Protein AF-A0A1E1V836-F1 (afdb_monomer)

Mean predicted aligned error: 10.7 Å

Radius of gyration: 16.66 Å; Cα contacts (8 Å, |Δi|>4): 49; chains: 1; bounding box: 43×25×56 Å

Nearest PDB structures (foldseek):
  5j0l-assembly1_A  TM=3.755E-01  e=3.638E+00  synthetic construct

Foldseek 3Di:
DDPPPPPCCDPVLVVVLVVLLVLLCVVCVVVDDPVCSVVLSVVLSVQLVVVCVVPVPDSSNVRSNVVSCCQVVDPPPPDPPPPPDDDD

Structure (mmCIF, N/CA/C/O backbone):
data_AF-A0A1E1V836-F1
#
_entry.id   AF-A0A1E1V836-F1
#
loop_
_atom_site.group_PDB
_atom_site.id
_atom_site.type_symbol
_atom_site.label_atom_id
_atom_site.label_alt_id
_atom_site.label_comp_id
_atom_site.label_asym_id
_atom_site.label_entity_id
_atom_site.label_seq_id
_atom_site.pdbx_PDB_ins_code
_atom_site.Cartn_x
_atom_site.Cartn_y
_atom_site.Cartn_z
_atom_site.occupancy
_atom_site.B_iso_or_equiv
_atom_site.auth_seq_id
_atom_site.auth_comp_id
_atom_site.auth_asym_id
_atom_site.auth_atom_id
_atom_site.pdbx_PDB_model_num
ATOM 1 N N . MET A 1 1 ? -29.062 -1.610 5.279 1.00 47.16 1 MET A N 1
ATOM 2 C CA . MET A 1 1 ? -28.580 -0.517 6.147 1.00 47.16 1 MET A CA 1
ATOM 3 C C . MET A 1 1 ? -27.060 -0.588 6.153 1.00 47.16 1 MET A C 1
ATOM 5 O O . MET A 1 1 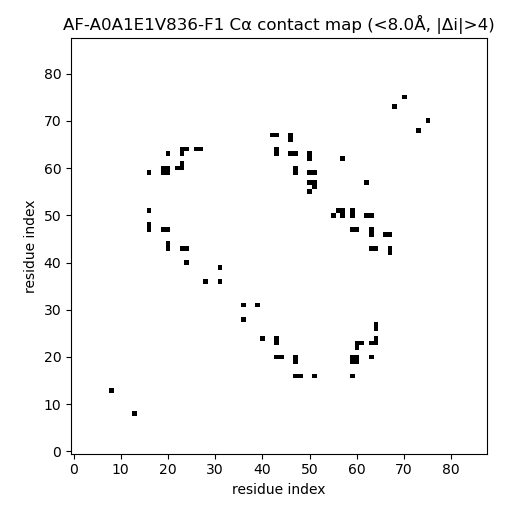? -26.504 -1.394 6.879 1.00 47.16 1 MET A O 1
ATOM 9 N N . MET A 1 2 ? -26.397 0.129 5.245 1.00 44.91 2 MET A N 1
ATOM 10 C CA . MET A 1 2 ? -24.931 0.198 5.206 1.00 44.91 2 MET A CA 1
ATOM 11 C C . MET A 1 2 ? -24.548 1.547 5.819 1.00 44.91 2 MET A C 1
ATOM 13 O O . MET A 1 2 ? -24.948 2.565 5.252 1.00 44.91 2 MET A O 1
ATOM 17 N N . PRO A 1 3 ? -23.856 1.610 6.969 1.00 61.34 3 PRO A N 1
ATOM 18 C CA . PRO A 1 3 ? -23.313 2.877 7.420 1.00 61.34 3 PRO A CA 1
ATOM 19 C C . PRO A 1 3 ? -22.265 3.309 6.392 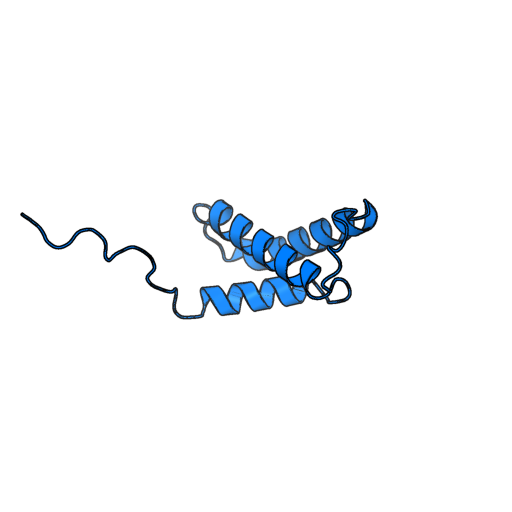1.00 61.34 3 PRO A C 1
ATOM 21 O O . PRO A 1 3 ? -21.306 2.581 6.132 1.00 61.34 3 PRO A O 1
ATOM 24 N N . PHE A 1 4 ? -22.451 4.487 5.796 1.00 54.88 4 PHE A N 1
ATOM 25 C CA . PHE A 1 4 ? -21.336 5.218 5.211 1.00 54.88 4 PHE A CA 1
ATOM 26 C C . PHE A 1 4 ? -20.324 5.370 6.346 1.00 54.88 4 PHE A C 1
ATOM 28 O O . PHE A 1 4 ? -20.575 6.117 7.293 1.00 54.88 4 PHE A O 1
ATOM 35 N N . ARG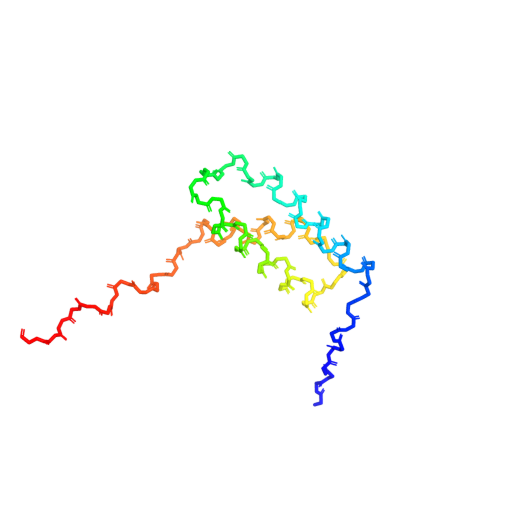 A 1 5 ? -19.233 4.591 6.320 1.00 56.69 5 ARG A N 1
ATOM 36 C CA . ARG A 1 5 ? -18.094 4.854 7.199 1.00 56.69 5 ARG A CA 1
ATOM 37 C C . ARG A 1 5 ? -17.691 6.278 6.873 1.00 56.69 5 ARG A C 1
ATOM 39 O O . ARG A 1 5 ? -17.263 6.555 5.755 1.00 56.69 5 ARG A O 1
ATOM 46 N N . SER A 1 6 ? -17.978 7.171 7.813 1.00 45.53 6 SER A N 1
ATOM 47 C CA . SER A 1 6 ? -17.636 8.576 7.729 1.00 45.53 6 SER A CA 1
ATOM 48 C C . SER A 1 6 ? -16.205 8.664 7.212 1.00 45.53 6 SER A C 1
ATOM 50 O O . SER A 1 6 ? -15.323 8.003 7.761 1.00 45.53 6 SER A O 1
ATOM 52 N N . ILE A 1 7 ? -15.977 9.443 6.156 1.00 54.59 7 ILE A N 1
ATOM 53 C CA . ILE A 1 7 ? -14.646 9.786 5.625 1.00 54.59 7 ILE A CA 1
ATOM 54 C C . ILE A 1 7 ? -13.969 10.750 6.623 1.00 54.59 7 ILE A C 1
ATOM 56 O O . ILE A 1 7 ? -13.425 11.787 6.274 1.00 54.59 7 ILE A O 1
ATOM 60 N N . VAL A 1 8 ? -14.090 10.457 7.914 1.00 50.12 8 VAL A N 1
ATOM 61 C CA . VAL A 1 8 ? -13.390 11.115 9.004 1.00 50.12 8 VAL A CA 1
ATOM 62 C C . VAL A 1 8 ? -12.282 10.140 9.356 1.00 50.12 8 VAL A C 1
ATOM 64 O O . VAL A 1 8 ? -12.306 9.486 10.391 1.00 50.12 8 VAL A O 1
ATOM 67 N N . THR A 1 9 ? -11.359 9.961 8.410 1.00 62.22 9 THR A N 1
ATOM 68 C CA . THR A 1 9 ? -10.069 9.356 8.715 1.00 62.22 9 THR A CA 1
ATOM 69 C C . THR A 1 9 ? -9.400 10.300 9.693 1.00 62.22 9 THR A C 1
ATOM 71 O O . THR A 1 9 ? -9.231 11.486 9.388 1.00 62.22 9 THR A O 1
ATOM 74 N N . THR A 1 10 ? -9.074 9.815 10.886 1.00 76.88 10 THR A N 1
ATOM 75 C CA . THR A 1 10 ? -8.367 10.676 11.832 1.00 76.88 10 THR A CA 1
ATOM 76 C C . THR A 1 10 ? -6.961 10.960 11.283 1.00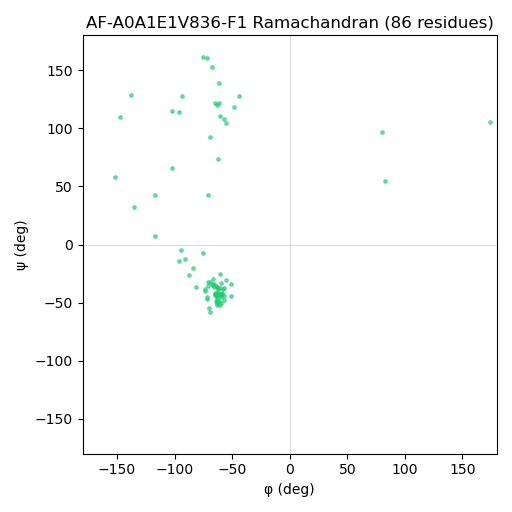 76.88 10 THR A C 1
ATOM 78 O O . THR A 1 10 ? -6.420 10.149 10.520 1.00 76.88 10 THR A O 1
ATOM 81 N N . PRO A 1 11 ? -6.330 12.097 11.618 1.00 79.19 11 PRO A N 1
ATOM 82 C CA . PRO A 1 11 ? -4.958 12.374 11.191 1.00 79.19 11 PRO A CA 1
ATOM 83 C C . PRO A 1 11 ? -3.994 11.217 11.507 1.00 79.19 11 PRO A C 1
ATOM 85 O O . PRO A 1 11 ? -3.111 10.902 10.715 1.00 79.19 11 PRO A O 1
ATOM 88 N N . GLU A 1 12 ? -4.211 10.518 12.620 1.00 82.44 12 GLU A N 1
ATOM 89 C CA . GLU A 1 12 ? -3.424 9.361 13.057 1.00 82.44 12 GLU A CA 1
ATOM 90 C C . GLU A 1 12 ? -3.627 8.131 12.163 1.00 82.44 12 GLU A C 1
ATOM 92 O O . GLU A 1 12 ? -2.718 7.316 11.994 1.00 82.44 12 GLU A O 1
ATOM 97 N N . GLU A 1 13 ? -4.819 7.958 11.598 1.00 83.12 13 GLU A N 1
ATOM 98 C CA . GLU A 1 13 ? -5.080 6.910 10.613 1.00 83.12 13 GLU A CA 1
ATOM 99 C C . GLU A 1 13 ? -4.437 7.248 9.266 1.00 83.12 13 GLU A C 1
ATOM 101 O O . GLU A 1 13 ? -3.815 6.374 8.667 1.00 83.12 13 GLU A O 1
ATOM 106 N N . LEU A 1 14 ? -4.486 8.513 8.827 1.00 84.88 14 LEU A N 1
ATOM 107 C CA . LEU A 1 14 ? -3.781 8.955 7.616 1.00 84.88 14 LEU A CA 1
ATOM 108 C C . LEU A 1 14 ? -2.270 8.732 7.733 1.00 84.88 14 LEU A C 1
ATOM 110 O O . LEU A 1 14 ? -1.655 8.221 6.798 1.00 84.88 14 LEU A O 1
ATOM 114 N N . VAL A 1 15 ? -1.682 9.056 8.889 1.00 89.25 15 VAL A N 1
ATOM 115 C CA . VAL A 1 15 ? -0.259 8.810 9.166 1.00 89.25 15 VAL A CA 1
ATOM 116 C C . VAL A 1 15 ? 0.062 7.319 9.104 1.00 89.25 15 VAL A C 1
ATOM 118 O O . VAL A 1 15 ? 1.062 6.942 8.497 1.00 89.25 15 VAL A O 1
ATOM 121 N N . ARG A 1 16 ? -0.790 6.455 9.668 1.00 87.62 16 ARG A N 1
ATOM 122 C CA . ARG A 1 16 ? -0.598 4.997 9.606 1.00 87.62 16 ARG A CA 1
ATOM 123 C C . ARG A 1 16 ? -0.674 4.452 8.182 1.00 87.62 16 ARG A C 1
ATOM 125 O O . ARG A 1 16 ? 0.177 3.654 7.800 1.00 87.62 16 ARG A O 1
ATOM 132 N N . ILE A 1 17 ? -1.644 4.904 7.387 1.00 90.88 17 ILE A N 1
ATOM 133 C CA . ILE A 1 17 ? -1.783 4.500 5.980 1.00 90.88 17 ILE A CA 1
ATOM 134 C C . ILE A 1 17 ? -0.564 4.959 5.172 1.00 90.88 17 ILE A C 1
ATOM 136 O O . ILE A 1 17 ? -0.012 4.177 4.402 1.00 90.88 17 ILE A O 1
ATOM 140 N N . ALA A 1 18 ? -0.127 6.207 5.363 1.00 91.38 18 ALA A N 1
ATOM 141 C CA . ALA A 1 18 ? 1.038 6.756 4.678 1.00 91.38 18 ALA A CA 1
ATOM 142 C C . ALA A 1 18 ? 2.328 6.017 5.064 1.00 91.38 18 ALA A C 1
ATOM 144 O O . ALA A 1 18 ? 3.120 5.681 4.189 1.00 91.38 18 ALA A O 1
ATOM 145 N N . ALA A 1 19 ? 2.517 5.709 6.350 1.00 93.25 19 ALA A N 1
ATOM 146 C CA . ALA A 1 19 ? 3.668 4.947 6.825 1.00 93.25 19 ALA A CA 1
ATOM 147 C C . ALA A 1 19 ? 3.708 3.542 6.210 1.00 93.25 19 ALA A C 1
ATOM 149 O O . ALA A 1 19 ? 4.729 3.160 5.643 1.00 93.25 19 ALA A O 1
ATOM 150 N N . ALA A 1 20 ? 2.584 2.820 6.235 1.00 93.75 20 ALA A N 1
ATOM 151 C CA . ALA A 1 20 ? 2.487 1.490 5.640 1.00 93.75 20 ALA A CA 1
ATOM 152 C C . ALA A 1 20 ? 2.705 1.506 4.119 1.00 93.75 20 ALA A C 1
ATOM 154 O O . ALA A 1 20 ? 3.312 0.597 3.558 1.00 93.75 20 ALA A O 1
ATOM 155 N N . PHE A 1 21 ? 2.222 2.549 3.442 1.00 94.25 21 PHE A N 1
ATOM 156 C CA . PHE A 1 21 ? 2.468 2.745 2.019 1.00 94.25 21 PHE A CA 1
ATOM 157 C C . PHE A 1 21 ? 3.956 2.968 1.717 1.00 94.25 21 PHE A C 1
ATOM 159 O O . PHE A 1 21 ? 4.492 2.327 0.817 1.00 94.25 21 PHE A O 1
ATOM 166 N N . GLU A 1 22 ? 4.628 3.861 2.448 1.00 95.62 22 GLU A N 1
ATOM 167 C CA . GLU A 1 22 ? 6.053 4.138 2.235 1.00 95.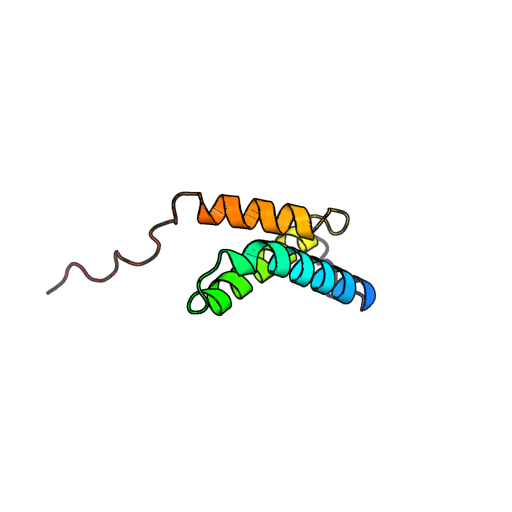62 22 GLU A CA 1
ATOM 168 C C . GLU A 1 22 ? 6.929 2.929 2.588 1.00 95.62 22 GLU A C 1
ATOM 170 O O . GLU A 1 22 ? 7.932 2.682 1.921 1.00 95.62 22 GLU A O 1
ATOM 175 N N . GLU A 1 23 ? 6.553 2.157 3.608 1.00 95.94 23 GLU A N 1
ATOM 176 C CA . GLU A 1 23 ? 7.214 0.900 3.963 1.00 95.94 23 GLU A CA 1
ATOM 177 C C . GLU A 1 23 ? 7.092 -0.133 2.839 1.00 95.94 23 GLU A C 1
ATOM 179 O O . GLU A 1 23 ? 8.109 -0.602 2.328 1.00 95.94 23 GLU A O 1
ATOM 184 N N . ALA A 1 24 ? 5.872 -0.384 2.357 1.00 94.12 24 ALA A N 1
ATOM 185 C CA . ALA A 1 24 ? 5.646 -1.277 1.226 1.00 94.12 24 ALA A CA 1
ATOM 186 C C . ALA A 1 24 ? 6.356 -0.795 -0.052 1.00 94.12 24 ALA A C 1
ATOM 188 O O . ALA A 1 24 ? 6.889 -1.598 -0.815 1.00 94.12 24 ALA A O 1
ATOM 189 N N . TRP A 1 25 ? 6.398 0.521 -0.291 1.00 94.38 25 TRP A N 1
ATOM 190 C CA . TRP A 1 25 ? 7.091 1.089 -1.444 1.00 94.38 25 TRP A CA 1
ATOM 191 C C . TRP A 1 25 ? 8.601 0.857 -1.375 1.00 94.38 25 TRP A C 1
ATOM 193 O O . TRP A 1 25 ? 9.197 0.505 -2.387 1.00 94.38 25 TRP A O 1
ATOM 203 N N . LYS A 1 26 ? 9.231 1.026 -0.206 1.00 95.00 26 LYS A N 1
ATOM 204 C CA . LYS A 1 26 ? 10.672 0.770 -0.030 1.00 95.00 26 LYS A CA 1
ATOM 205 C C . LYS A 1 26 ? 11.054 -0.673 -0.342 1.00 95.00 26 LYS A C 1
ATOM 207 O O . LYS A 1 26 ? 12.157 -0.891 -0.832 1.00 95.00 26 LYS A O 1
ATOM 212 N N . GLU A 1 27 ? 10.160 -1.618 -0.069 1.00 92.69 27 GLU A N 1
ATOM 213 C CA . GLU A 1 27 ? 10.381 -3.034 -0.356 1.00 92.69 27 GLU A CA 1
ATOM 214 C C . GLU A 1 27 ? 10.323 -3.328 -1.860 1.00 92.69 27 GLU A C 1
ATOM 216 O O . GLU A 1 27 ? 11.237 -3.951 -2.391 1.00 92.69 27 GLU A O 1
ATOM 221 N N . ILE A 1 28 ? 9.310 -2.816 -2.571 1.00 91.50 28 ILE A N 1
ATOM 222 C CA . ILE A 1 28 ? 9.103 -3.144 -3.994 1.00 91.50 28 ILE A CA 1
ATOM 223 C C . 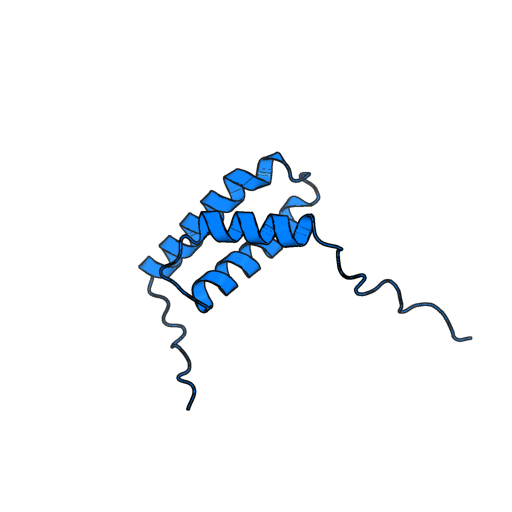ILE A 1 28 ? 9.866 -2.235 -4.969 1.00 91.50 28 ILE A C 1
ATOM 225 O O . ILE A 1 28 ? 10.159 -2.634 -6.095 1.00 91.50 28 ILE A O 1
ATOM 229 N N . ALA A 1 29 ? 10.175 -0.992 -4.582 1.00 90.25 29 ALA A N 1
ATOM 230 C CA . ALA A 1 29 ? 10.787 0.001 -5.468 1.00 90.25 29 ALA A CA 1
ATOM 231 C C . ALA A 1 29 ? 12.119 -0.437 -6.108 1.00 90.25 29 ALA A C 1
ATOM 233 O O . ALA A 1 29 ? 12.318 -0.097 -7.275 1.00 90.25 29 ALA A O 1
ATOM 234 N N . PRO A 1 30 ? 13.019 -1.178 -5.426 1.00 91.81 30 PRO A N 1
ATOM 235 C CA . PRO A 1 30 ? 14.262 -1.665 -6.029 1.00 91.81 30 PRO A CA 1
ATOM 236 C C . PRO A 1 30 ? 14.061 -2.589 -7.238 1.00 91.81 30 PRO A C 1
ATOM 238 O O . PRO A 1 30 ? 14.937 -2.666 -8.096 1.00 91.81 30 PRO A O 1
ATOM 241 N N . GLU A 1 31 ? 12.920 -3.277 -7.324 1.00 88.62 31 GLU A N 1
ATOM 242 C CA . GLU A 1 31 ? 12.596 -4.199 -8.421 1.00 88.62 31 GLU A CA 1
ATOM 243 C C . GLU A 1 31 ? 11.859 -3.519 -9.584 1.00 88.62 31 GLU A C 1
ATOM 245 O O . GLU A 1 31 ? 11.720 -4.088 -10.670 1.00 88.62 31 GLU A O 1
ATOM 250 N N . ILE A 1 32 ? 11.378 -2.292 -9.378 1.00 87.56 32 ILE A N 1
ATOM 251 C CA . ILE A 1 32 ? 10.573 -1.564 -10.355 1.00 87.56 32 ILE A CA 1
ATOM 252 C C . ILE A 1 32 ? 11.480 -0.672 -11.199 1.00 87.56 32 ILE A C 1
ATOM 254 O O . ILE A 1 32 ? 12.238 0.156 -10.693 1.00 87.56 32 ILE A O 1
ATOM 258 N N . ALA A 1 33 ? 11.364 -0.782 -12.524 1.00 88.75 33 ALA A N 1
ATOM 259 C CA . ALA A 1 33 ? 12.087 0.108 -13.419 1.00 88.75 33 ALA A CA 1
ATOM 260 C C . ALA A 1 33 ? 11.653 1.575 -13.189 1.00 88.75 33 ALA A C 1
ATOM 262 O O . ALA A 1 33 ? 10.454 1.848 -13.095 1.00 88.75 33 ALA A O 1
ATOM 263 N N . PRO A 1 34 ? 12.577 2.558 -13.194 1.00 87.94 34 PRO A N 1
ATOM 264 C CA . PRO A 1 34 ? 12.248 3.959 -12.896 1.00 87.94 34 PRO A CA 1
ATOM 265 C C . PRO A 1 34 ? 11.133 4.556 -13.769 1.00 87.94 34 PRO A C 1
ATOM 267 O O . PRO A 1 34 ? 10.364 5.398 -13.312 1.00 87.94 34 PRO A O 1
ATOM 270 N N . LYS A 1 35 ? 11.016 4.090 -15.018 1.00 89.94 35 LYS A N 1
ATOM 271 C CA . LYS A 1 35 ? 9.957 4.487 -15.962 1.00 89.94 35 LYS A CA 1
ATOM 272 C C . LYS A 1 35 ? 8.554 4.019 -15.544 1.00 89.94 35 LYS A C 1
ATOM 274 O O . LYS A 1 35 ? 7.576 4.685 -15.865 1.00 89.94 35 LYS A O 1
ATOM 279 N N . ASP A 1 36 ? 8.470 2.899 -14.830 1.00 89.00 36 ASP A N 1
ATOM 280 C CA . ASP A 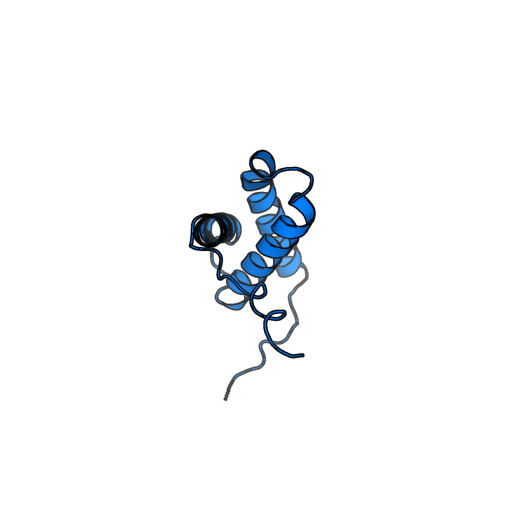1 36 ? 7.223 2.265 -14.393 1.00 89.00 36 ASP A CA 1
ATOM 281 C C . ASP A 1 36 ? 6.863 2.679 -12.954 1.00 89.00 36 ASP A C 1
ATOM 283 O O . ASP A 1 36 ? 5.713 2.544 -12.530 1.00 89.00 36 ASP A O 1
ATOM 287 N N . ALA A 1 37 ? 7.818 3.268 -12.221 1.00 87.88 37 ALA A N 1
ATOM 288 C CA . ALA A 1 37 ? 7.656 3.680 -10.832 1.00 87.88 37 ALA A CA 1
ATOM 289 C C . ALA A 1 37 ? 6.406 4.546 -10.574 1.00 87.88 37 ALA A C 1
ATOM 291 O O . ALA A 1 37 ? 5.688 4.239 -9.626 1.00 87.88 37 ALA A O 1
ATOM 292 N N . PRO A 1 38 ? 6.049 5.562 -11.389 1.00 91.44 38 PRO A N 1
ATOM 293 C CA . PRO A 1 38 ? 4.826 6.334 -11.155 1.00 91.44 38 PRO A CA 1
ATOM 294 C C . PRO A 1 38 ? 3.545 5.491 -11.251 1.00 91.44 38 PRO A C 1
ATOM 296 O O . PRO A 1 38 ? 2.618 5.675 -10.458 1.00 91.44 38 PRO A O 1
ATOM 299 N N . ALA A 1 39 ? 3.489 4.559 -12.206 1.00 90.62 39 ALA A N 1
ATOM 300 C CA . ALA A 1 39 ? 2.325 3.707 -12.425 1.00 90.62 39 ALA A CA 1
ATOM 301 C C . ALA A 1 39 ? 2.182 2.661 -11.310 1.00 90.62 39 ALA A C 1
ATOM 303 O O . ALA A 1 39 ? 1.094 2.494 -10.751 1.00 90.62 39 ALA A O 1
ATOM 304 N N . GLU A 1 40 ? 3.283 2.011 -10.931 1.00 91.75 40 GLU A N 1
ATOM 305 C CA . GLU A 1 40 ? 3.279 1.016 -9.858 1.00 91.75 40 GLU A CA 1
ATOM 306 C C . GLU A 1 40 ? 3.076 1.653 -8.479 1.00 91.75 40 GLU A C 1
ATOM 308 O O . GLU A 1 40 ? 2.369 1.096 -7.639 1.00 91.75 40 GLU A O 1
ATOM 313 N N . ARG A 1 41 ? 3.557 2.885 -8.273 1.00 92.25 41 ARG A N 1
ATOM 314 C CA . ARG A 1 41 ? 3.275 3.669 -7.063 1.00 92.25 41 ARG A CA 1
ATOM 315 C C . ARG A 1 41 ? 1.779 3.952 -6.914 1.00 92.25 41 ARG A C 1
ATOM 317 O O . ARG A 1 41 ? 1.218 3.778 -5.832 1.00 92.25 41 ARG A O 1
ATOM 324 N N . GLN A 1 42 ? 1.097 4.326 -8.001 1.00 92.62 42 GLN A N 1
ATOM 325 C CA . GLN A 1 42 ? -0.363 4.485 -7.988 1.00 92.62 42 GLN A CA 1
ATOM 326 C C . GLN A 1 42 ? -1.098 3.161 -7.753 1.00 92.62 42 GLN A C 1
ATOM 328 O O . GLN A 1 42 ? -2.151 3.147 -7.112 1.00 92.62 42 GLN A O 1
ATOM 333 N N . ARG A 1 43 ? -0.588 2.048 -8.290 1.00 91.94 43 ARG A N 1
ATOM 334 C CA . ARG A 1 43 ? -1.161 0.719 -8.046 1.00 91.94 43 ARG A CA 1
ATOM 335 C C . ARG A 1 43 ? -1.062 0.355 -6.568 1.00 91.94 43 ARG A C 1
ATOM 337 O O . ARG A 1 43 ? -2.082 -0.004 -5.984 1.00 91.94 43 ARG A O 1
ATOM 344 N N . LEU A 1 44 ? 0.119 0.502 -5.971 1.00 93.00 44 LEU A N 1
ATOM 345 C CA . LEU A 1 44 ? 0.333 0.239 -4.552 1.00 93.00 44 LEU A CA 1
ATOM 346 C C . LEU A 1 44 ? -0.600 1.097 -3.689 1.00 93.00 44 LEU A C 1
ATOM 348 O O . LEU A 1 44 ? -1.279 0.562 -2.822 1.00 93.00 44 LEU A O 1
ATOM 352 N N . ALA A 1 45 ? -0.745 2.390 -4.000 1.00 92.38 45 ALA A N 1
ATOM 353 C CA . ALA A 1 45 ? -1.634 3.282 -3.254 1.00 92.38 45 ALA A CA 1
ATOM 354 C C . ALA A 1 45 ? -3.095 2.796 -3.266 1.00 92.38 45 ALA A C 1
ATOM 356 O O . ALA A 1 45 ? -3.762 2.791 -2.231 1.00 92.38 45 ALA A O 1
ATOM 357 N N . ARG A 1 46 ? -3.591 2.326 -4.420 1.00 92.38 46 ARG A N 1
ATOM 358 C CA . ARG A 1 46 ? -4.941 1.743 -4.524 1.00 92.38 46 ARG A CA 1
ATOM 359 C C . ARG A 1 46 ? -5.088 0.484 -3.674 1.00 92.38 46 ARG A C 1
ATOM 361 O O . ARG A 1 46 ? -6.121 0.315 -3.032 1.00 92.38 46 ARG A O 1
ATOM 368 N N . ILE A 1 47 ? -4.073 -0.380 -3.664 1.00 93.19 47 ILE A N 1
ATOM 369 C CA . ILE A 1 47 ? -4.058 -1.602 -2.852 1.00 93.19 47 ILE A CA 1
ATOM 370 C C . ILE A 1 47 ? -4.093 -1.244 -1.363 1.00 93.19 47 ILE A C 1
ATOM 372 O O . ILE A 1 47 ? -4.950 -1.751 -0.644 1.00 93.19 47 ILE A O 1
ATOM 376 N N . THR A 1 48 ? -3.223 -0.340 -0.907 1.00 91.56 48 THR A N 1
ATOM 377 C CA . THR A 1 48 ? -3.149 0.072 0.501 1.00 91.56 48 THR A CA 1
ATOM 378 C C . THR A 1 48 ? -4.469 0.679 0.983 1.00 91.56 48 THR A C 1
ATOM 380 O O . THR A 1 48 ? -4.969 0.294 2.038 1.00 91.56 48 THR A O 1
ATOM 383 N N . ILE A 1 49 ? -5.089 1.565 0.191 1.00 90.94 49 ILE A N 1
ATOM 384 C CA . ILE A 1 49 ? -6.392 2.166 0.529 1.00 90.94 49 ILE A CA 1
ATOM 385 C C . ILE A 1 49 ? -7.497 1.102 0.574 1.00 90.94 49 ILE A C 1
ATOM 387 O O . ILE A 1 49 ? -8.326 1.118 1.484 1.00 90.94 49 ILE A O 1
ATOM 391 N N . ALA A 1 50 ? -7.518 0.167 -0.381 1.00 89.81 50 ALA A N 1
ATOM 392 C CA . ALA A 1 50 ? -8.513 -0.903 -0.413 1.00 89.81 50 ALA A CA 1
ATOM 393 C C . ALA A 1 50 ? -8.389 -1.848 0.794 1.00 89.81 50 ALA A C 1
ATOM 395 O O . ALA A 1 50 ? -9.402 -2.215 1.388 1.00 89.81 50 ALA A O 1
ATOM 396 N N . LEU A 1 51 ? -7.159 -2.202 1.184 1.00 91.81 51 LEU A N 1
ATOM 397 C CA . LEU A 1 51 ? -6.887 -3.026 2.364 1.00 91.81 51 LEU A CA 1
ATOM 398 C C . LEU A 1 51 ? -7.332 -2.325 3.649 1.00 91.81 51 LEU A C 1
ATOM 400 O O . LEU A 1 51 ? -8.058 -2.923 4.438 1.00 91.81 51 LEU A O 1
ATOM 404 N N . TRP A 1 52 ? -6.980 -1.049 3.812 1.00 90.25 52 TRP A N 1
ATOM 405 C CA . TRP A 1 52 ? -7.407 -0.250 4.961 1.00 90.25 52 TRP A CA 1
ATOM 406 C C . TRP A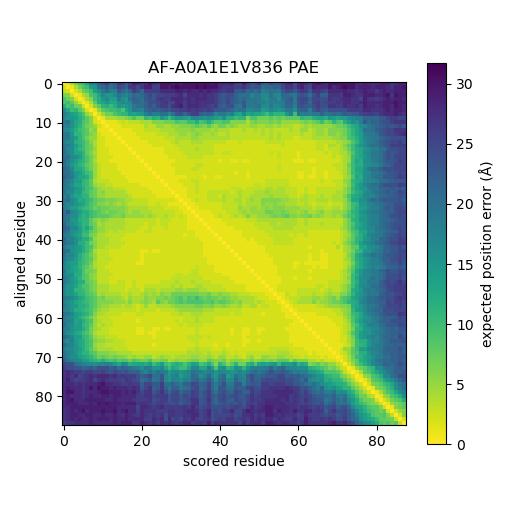 1 52 ? -8.931 -0.117 5.041 1.00 90.25 52 TRP A C 1
ATOM 408 O O . TRP A 1 52 ? -9.520 -0.264 6.111 1.00 90.25 52 TRP A O 1
ATOM 418 N N . SER A 1 53 ? -9.586 0.124 3.902 1.00 87.38 53 SER A N 1
ATOM 419 C CA . SER A 1 53 ? -11.043 0.245 3.843 1.00 87.38 53 SER A CA 1
ATOM 420 C C . SER A 1 53 ? -11.743 -1.055 4.255 1.00 87.38 53 SER A C 1
ATOM 422 O O . SER A 1 53 ? -12.769 -1.007 4.940 1.00 87.38 53 SER A O 1
ATOM 424 N N . ALA A 1 54 ? -11.175 -2.209 3.886 1.00 88.88 54 ALA A N 1
ATOM 425 C CA . ALA A 1 54 ? -11.685 -3.519 4.271 1.00 88.88 54 ALA A CA 1
ATOM 426 C C . ALA A 1 54 ? -11.475 -3.794 5.769 1.00 88.88 54 ALA A C 1
ATOM 428 O O . ALA A 1 54 ? -12.445 -4.053 6.486 1.00 88.88 54 ALA A O 1
ATOM 429 N N . ASP A 1 55 ? -10.236 -3.684 6.248 1.00 86.12 55 ASP A N 1
ATOM 430 C CA . ASP A 1 55 ? -9.889 -3.856 7.656 1.00 86.12 55 ASP A CA 1
ATOM 431 C C . ASP A 1 55 ? -8.698 -2.954 8.044 1.00 86.12 55 ASP A C 1
ATOM 433 O O . ASP A 1 55 ? -7.566 -3.211 7.638 1.00 86.12 55 ASP A O 1
ATOM 437 N N . PRO A 1 56 ? -8.914 -1.906 8.857 1.00 81.75 56 PRO A N 1
ATOM 438 C CA . PRO A 1 56 ? -7.865 -0.965 9.242 1.00 81.75 56 PRO A CA 1
ATOM 439 C C . PRO A 1 56 ? -6.888 -1.516 10.293 1.00 81.75 56 PRO A C 1
ATOM 441 O O . PRO A 1 56 ? -5.916 -0.838 10.622 1.00 81.75 56 PRO A O 1
ATOM 444 N N . LYS A 1 57 ? -7.147 -2.701 10.864 1.00 84.88 57 LYS A N 1
ATOM 445 C CA . LYS A 1 57 ? -6.305 -3.303 11.912 1.00 84.88 57 LYS A CA 1
ATOM 446 C C . LYS A 1 57 ? -5.261 -4.278 11.372 1.00 84.88 57 LYS A C 1
ATOM 448 O O . LYS A 1 57 ? -4.464 -4.792 12.153 1.00 84.88 57 LYS A O 1
ATOM 453 N N . VAL A 1 58 ? -5.282 -4.561 10.073 1.00 88.75 58 VAL A N 1
ATOM 454 C CA . VAL A 1 58 ? -4.327 -5.481 9.454 1.00 88.75 58 VAL A CA 1
ATOM 455 C C . VAL A 1 58 ? -2.955 -4.840 9.299 1.00 88.75 58 VAL A C 1
ATOM 457 O O . VAL A 1 58 ? -2.816 -3.617 9.273 1.00 88.75 58 VAL A O 1
ATOM 460 N N . ASP A 1 59 ? -1.943 -5.682 9.122 1.00 91.31 59 ASP A N 1
ATOM 461 C CA . ASP A 1 59 ? -0.631 -5.243 8.663 1.00 91.31 59 ASP A CA 1
ATOM 462 C C . ASP A 1 59 ? -0.716 -4.788 7.195 1.00 91.31 59 ASP A C 1
ATOM 464 O O . ASP A 1 59 ? -0.649 -5.587 6.255 1.00 91.31 59 ASP A O 1
ATOM 468 N N . LEU A 1 60 ? -0.945 -3.485 7.015 1.00 92.25 60 LEU A N 1
ATOM 469 C CA . LEU A 1 60 ? -1.153 -2.863 5.712 1.00 92.25 60 LEU A CA 1
ATOM 470 C C . LEU A 1 60 ? 0.080 -2.956 4.812 1.00 92.25 60 LEU A C 1
ATOM 472 O O . LEU A 1 60 ? -0.100 -3.108 3.606 1.00 92.25 60 LEU A O 1
ATOM 476 N N . ALA A 1 61 ? 1.294 -2.871 5.361 1.00 92.75 61 ALA A N 1
ATOM 477 C CA . ALA A 1 61 ? 2.519 -2.876 4.567 1.00 92.75 61 ALA A CA 1
ATOM 478 C C . ALA A 1 61 ? 2.739 -4.261 3.949 1.00 92.75 61 ALA A C 1
ATOM 480 O O . ALA A 1 61 ? 2.700 -4.409 2.723 1.00 92.75 61 ALA A O 1
ATOM 481 N N . SER A 1 62 ? 2.821 -5.294 4.792 1.00 93.31 62 SER A N 1
ATOM 482 C CA . SER A 1 62 ? 3.048 -6.676 4.355 1.00 93.31 62 SER A CA 1
ATOM 483 C C . SER A 1 62 ? 1.957 -7.173 3.403 1.00 93.31 62 SER A C 1
ATOM 485 O O . SER A 1 62 ? 2.231 -7.823 2.389 1.00 93.31 62 SER A O 1
ATOM 487 N N . LEU A 1 63 ? 0.687 -6.857 3.688 1.00 93.56 63 LEU A N 1
ATOM 488 C CA . LEU A 1 63 ? -0.413 -7.249 2.806 1.00 93.56 63 LEU A CA 1
ATOM 489 C C . LEU A 1 63 ? -0.413 -6.470 1.491 1.00 93.56 63 LEU A C 1
ATOM 491 O O . LEU A 1 63 ? -0.752 -7.058 0.463 1.00 93.56 63 LEU A O 1
ATOM 495 N N . ALA A 1 64 ? -0.043 -5.187 1.490 1.00 93.44 64 ALA A N 1
ATOM 496 C CA . ALA A 1 64 ? 0.027 -4.406 0.259 1.00 93.44 64 ALA A CA 1
ATOM 497 C C . ALA A 1 64 ? 1.103 -4.950 -0.683 1.00 93.44 64 ALA A C 1
ATOM 499 O O . ALA A 1 64 ? 0.816 -5.136 -1.867 1.00 93.44 64 ALA A O 1
ATOM 500 N N . VAL A 1 65 ? 2.282 -5.294 -0.154 1.00 93.75 65 VAL A N 1
ATOM 501 C CA . VAL A 1 65 ? 3.355 -5.950 -0.915 1.00 93.75 65 VAL A CA 1
ATOM 502 C C . VAL A 1 65 ? 2.881 -7.288 -1.480 1.00 93.75 65 VAL A C 1
ATOM 504 O O . VAL A 1 65 ? 2.964 -7.523 -2.688 1.00 93.75 65 VAL A O 1
ATOM 507 N N . ARG A 1 66 ? 2.285 -8.147 -0.643 1.00 93.81 66 ARG A N 1
ATOM 508 C CA . ARG A 1 66 ? 1.782 -9.452 -1.097 1.00 93.81 66 ARG A CA 1
ATOM 509 C C . ARG A 1 66 ? 0.763 -9.311 -2.227 1.00 93.81 66 ARG A C 1
ATOM 511 O O . ARG A 1 66 ? 0.876 -9.978 -3.252 1.00 93.81 66 ARG A O 1
ATOM 518 N N . ARG A 1 67 ? -0.218 -8.416 -2.069 1.00 91.69 67 ARG A N 1
ATOM 519 C CA . ARG A 1 67 ? -1.240 -8.154 -3.096 1.00 91.69 67 ARG A CA 1
ATOM 520 C C . ARG A 1 67 ? -0.649 -7.537 -4.359 1.00 91.69 67 ARG A C 1
ATOM 522 O O . ARG A 1 67 ? -1.129 -7.833 -5.450 1.00 91.69 67 ARG A O 1
ATOM 529 N N . PHE A 1 68 ? 0.378 -6.703 -4.233 1.00 91.62 68 PHE A N 1
ATOM 530 C CA . PHE A 1 68 ? 1.083 -6.143 -5.377 1.00 91.62 68 PHE A CA 1
ATOM 531 C C . PHE A 1 68 ? 1.702 -7.256 -6.229 1.00 91.62 68 PHE A C 1
ATOM 533 O O . PHE A 1 68 ? 1.388 -7.355 -7.418 1.00 91.62 68 PHE A O 1
ATOM 540 N N . TYR A 1 69 ? 2.473 -8.159 -5.618 1.00 90.19 69 TYR A N 1
ATOM 541 C CA . TYR A 1 69 ? 3.079 -9.280 -6.337 1.00 90.19 69 TYR A CA 1
ATOM 542 C C . TYR A 1 69 ? 2.060 -10.298 -6.848 1.00 90.19 69 TYR A C 1
ATOM 544 O O . TYR A 1 69 ? 2.260 -10.825 -7.937 1.00 90.19 69 TYR A O 1
ATOM 552 N N . GLU A 1 70 ? 0.949 -10.545 -6.147 1.00 90.38 70 GLU A N 1
ATOM 553 C CA . GLU A 1 70 ? -0.152 -11.373 -6.673 1.00 90.38 70 GLU A CA 1
ATOM 554 C C . GLU A 1 70 ? -0.702 -10.807 -7.996 1.00 90.38 70 GLU A C 1
ATOM 556 O O . GLU A 1 70 ? -1.014 -11.561 -8.917 1.00 90.38 70 GLU A O 1
ATOM 561 N N . ILE A 1 71 ? -0.800 -9.480 -8.119 1.00 85.75 71 ILE A N 1
ATOM 562 C CA . ILE A 1 71 ? -1.337 -8.827 -9.319 1.00 85.75 71 ILE A CA 1
ATOM 563 C C . ILE A 1 71 ? -0.289 -8.722 -10.434 1.00 85.75 71 ILE A C 1
ATOM 565 O O . ILE A 1 71 ? -0.636 -8.843 -11.609 1.00 85.75 71 ILE A O 1
ATOM 569 N N . VAL A 1 72 ? 0.976 -8.481 -10.086 1.00 80.69 72 VAL A N 1
ATOM 570 C CA . VAL A 1 72 ? 2.084 -8.401 -11.053 1.00 80.69 72 VAL A CA 1
ATOM 571 C C . VAL A 1 72 ? 2.464 -9.787 -11.585 1.00 80.69 72 VAL A C 1
ATOM 573 O O . VAL A 1 72 ? 2.725 -9.925 -12.780 1.00 80.69 72 VAL A O 1
ATOM 576 N N . SER A 1 73 ? 2.446 -10.807 -10.723 1.00 69.50 73 SER A N 1
ATOM 577 C CA . SER A 1 73 ? 2.739 -12.208 -11.070 1.00 69.50 73 SER A CA 1
ATOM 578 C C . SER A 1 73 ? 1.523 -12.944 -11.637 1.00 69.50 73 SER A C 1
ATOM 580 O O . SER A 1 73 ? 1.669 -13.966 -12.306 1.00 69.50 73 SER A O 1
ATOM 582 N N . GLY A 1 74 ? 0.312 -12.444 -11.380 1.00 56.34 74 GLY A N 1
ATOM 583 C CA . GLY A 1 74 ? -0.914 -12.939 -11.995 1.00 56.34 74 GLY A CA 1
ATOM 584 C C . GLY A 1 74 ? -1.014 -12.558 -13.479 1.00 56.34 74 GLY A C 1
ATOM 585 O O . GLY A 1 74 ? -0.352 -11.623 -13.939 1.00 56.34 74 GLY A O 1
ATOM 586 N N . PRO A 1 75 ? -1.857 -13.245 -14.273 1.00 41.06 75 PRO A N 1
ATOM 587 C CA . PRO A 1 75 ? -2.102 -12.841 -15.649 1.00 41.06 75 PRO A CA 1
ATOM 588 C C . PRO A 1 75 ? -2.692 -11.428 -15.648 1.00 41.06 75 PRO A C 1
ATOM 590 O O . PRO A 1 75 ? -3.832 -11.226 -15.228 1.00 41.06 75 PRO A O 1
ATOM 593 N N . ARG A 1 76 ? -1.918 -10.439 -16.124 1.00 43.25 76 ARG A N 1
ATOM 594 C CA . ARG A 1 76 ? -2.437 -9.093 -16.407 1.00 43.25 76 ARG A CA 1
ATOM 595 C C . ARG A 1 76 ? -3.713 -9.264 -17.238 1.00 43.25 76 ARG A C 1
ATOM 597 O O . ARG A 1 76 ? -3.623 -9.817 -18.339 1.00 43.25 76 ARG A O 1
ATOM 604 N N . PRO A 1 77 ? -4.894 -8.822 -16.768 1.00 38.78 77 PRO A N 1
ATOM 605 C CA . PRO A 1 77 ? -6.068 -8.857 -17.615 1.00 38.78 77 PRO A CA 1
ATOM 606 C C . PRO A 1 77 ? -5.770 -7.958 -18.816 1.00 38.78 77 PRO A C 1
ATOM 608 O O . PRO A 1 77 ? -5.428 -6.784 -18.654 1.00 38.78 77 PRO A O 1
ATOM 611 N N . LYS A 1 78 ? -5.839 -8.536 -20.022 1.00 42.59 78 LYS A N 1
ATOM 612 C CA . LYS A 1 78 ? -5.789 -7.823 -21.304 1.00 42.59 78 LYS A CA 1
ATOM 613 C C . LYS A 1 78 ? -6.996 -6.883 -21.392 1.00 42.59 78 LYS A C 1
ATOM 615 O O . LYS A 1 78 ? -7.955 -7.168 -22.099 1.00 42.59 78 LYS A O 1
ATOM 620 N N . VAL A 1 79 ? -6.999 -5.781 -20.655 1.00 47.84 79 VAL A N 1
ATOM 621 C CA . VAL A 1 79 ? -8.015 -4.744 -20.825 1.00 47.84 79 VAL A CA 1
ATOM 622 C C . VAL A 1 79 ? -7.420 -3.687 -21.746 1.00 47.84 79 VAL A C 1
ATOM 624 O O . VAL A 1 79 ? -6.460 -3.016 -21.385 1.00 47.84 79 VAL A O 1
ATOM 627 N N . ALA A 1 80 ? -8.023 -3.584 -22.934 1.00 46.12 80 ALA A N 1
ATOM 628 C CA . ALA A 1 80 ? -7.792 -2.589 -23.984 1.00 46.12 80 ALA A CA 1
ATOM 629 C C . ALA A 1 80 ? -6.609 -2.812 -24.954 1.00 46.12 80 ALA A C 1
ATOM 631 O O . ALA A 1 80 ? -5.824 -1.906 -25.205 1.00 46.12 80 ALA A O 1
ATOM 632 N N . ALA A 1 81 ? -6.558 -3.978 -25.606 1.00 44.47 81 ALA A N 1
ATOM 633 C CA . ALA A 1 81 ? -5.970 -4.091 -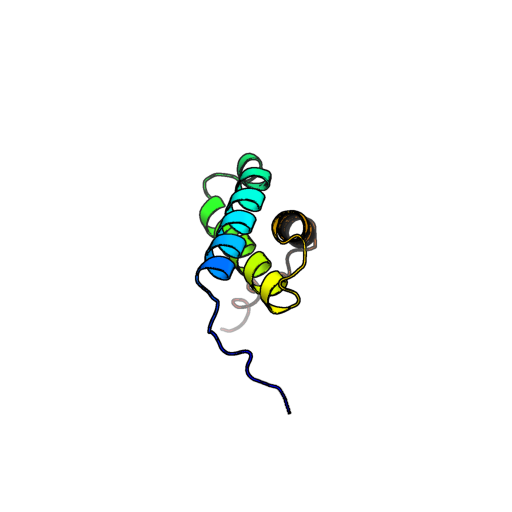26.954 1.00 44.47 81 ALA A CA 1
ATOM 634 C C . ALA A 1 81 ? -6.995 -4.537 -28.022 1.00 44.47 81 ALA A C 1
ATOM 636 O O . ALA A 1 81 ? -6.629 -4.776 -29.165 1.00 44.47 81 ALA A O 1
ATOM 637 N N . ASP A 1 82 ? -8.282 -4.617 -27.665 1.00 44.56 82 ASP A N 1
ATOM 638 C CA . ASP A 1 82 ? -9.355 -5.148 -28.522 1.00 44.56 82 ASP A CA 1
ATOM 639 C C . ASP A 1 82 ? -10.406 -4.073 -28.854 1.00 44.56 82 ASP A C 1
ATOM 641 O O . ASP A 1 82 ? -11.615 -4.266 -28.746 1.00 44.56 82 ASP A O 1
ATOM 645 N N . ARG A 1 83 ? -9.949 -2.857 -29.174 1.00 50.59 83 ARG A N 1
ATOM 646 C CA . ARG A 1 83 ? -10.850 -1.785 -29.625 1.00 50.59 83 ARG A CA 1
ATOM 647 C C . ARG A 1 83 ? -10.341 -1.015 -30.833 1.00 50.59 83 ARG A C 1
ATOM 649 O O . ARG A 1 83 ? -10.676 0.149 -30.989 1.00 50.59 83 ARG A O 1
ATOM 656 N N . THR A 1 84 ? -9.606 -1.686 -31.718 1.00 47.25 84 THR A N 1
ATOM 657 C CA . THR A 1 84 ? -9.410 -1.185 -33.086 1.00 47.25 84 THR A CA 1
ATOM 658 C C . THR A 1 84 ? -9.165 -2.328 -34.071 1.00 47.25 84 THR A C 1
ATOM 660 O O . THR A 1 84 ? -8.156 -2.371 -34.764 1.00 47.25 84 THR A O 1
ATOM 663 N N . GLN A 1 85 ? -10.100 -3.275 -34.171 1.00 54.91 85 GLN A N 1
ATOM 664 C CA . GLN A 1 85 ? -10.204 -4.084 -35.385 1.00 54.91 85 GLN A CA 1
ATOM 665 C C . GLN A 1 85 ? -11.669 -4.271 -35.777 1.00 54.91 85 GLN A C 1
ATOM 667 O O . GLN A 1 85 ? -12.494 -4.689 -34.973 1.00 54.91 85 GLN A O 1
ATOM 672 N N . LYS A 1 86 ? -11.945 -3.960 -37.049 1.00 49.84 86 LYS A N 1
ATOM 673 C CA . LYS A 1 86 ? -13.236 -3.938 -37.758 1.00 49.84 86 LYS A CA 1
ATOM 674 C C . LYS A 1 86 ? -14.101 -2.695 -37.533 1.00 49.84 86 LYS A C 1
ATOM 676 O O . LYS A 1 86 ? -14.963 -2.671 -36.662 1.00 49.84 86 LYS A O 1
ATOM 681 N N . ARG A 1 87 ? -13.998 -1.753 -38.475 1.00 49.19 87 ARG A N 1
ATOM 682 C CA . ARG A 1 87 ? -14.982 -1.586 -39.569 1.00 49.19 87 ARG A CA 1
ATOM 683 C C . ARG A 1 87 ? -14.642 -0.333 -40.381 1.00 49.19 87 ARG A C 1
ATOM 685 O O . ARG A 1 87 ? -14.899 0.771 -39.913 1.00 49.19 87 ARG A O 1
ATOM 692 N N . SER A 1 88 ? -14.101 -0.521 -41.580 1.00 48.81 88 SER A N 1
ATOM 693 C CA . SER A 1 88 ? -14.590 0.029 -42.860 1.00 48.81 88 SER A CA 1
ATOM 694 C C . SER A 1 88 ? -13.636 -0.398 -43.964 1.00 48.81 88 SER A C 1
ATOM 696 O O . SER A 1 88 ? -12.414 -0.295 -43.727 1.00 48.81 88 SER A O 1
#

Secondary structure (DSSP, 8-state):
------S---HHHHHHHHHHHHHHHHHHGGGS-TTTHHHHHHHHHHHHHHHHHH-TTS-HHHHHHHHHHHHHHS-----SSSSS----

Solvent-accessible surface area (backbone atoms only — not comparable to full-atom values): 5498 Å² total; per-residue (Å²): 140,78,79,76,75,68,91,70,71,49,72,70,52,52,51,51,54,50,50,26,47,54,53,28,43,66,68,51,49,84,80,46,55,79,89,48,41,68,61,51,51,53,50,48,51,53,45,37,53,52,48,39,73,76,46,72,85,56,68,50,23,67,49,32,43,53,52,48,50,53,53,68,74,35,85,70,77,87,78,82,82,85,84,83,82,87,89,132

pLDDT: mean 78.73, std 18.74, range [38.78, 95.94]

Sequence (88 aa):
MMPFRSIVTTPEELVRIAAAFEEAWKEIAPEIAPKDAPAERQRLARITIALWSADPKVDLASLAVRRFYEIVSGPRPKVAADRTQKRS